Protein AF-A0A5K1HRH6-F1 (afdb_monomer_lite)

Organism: NCBI:txid210225

Foldseek 3Di:
DVLQAAPPPRHGQDDPVVVVVLVVVCVVCVVPPVSNVVSVVVSSVVSNVDQQRPPPRDGHFRFDDDDDDPPDGDTDDDD

Secondary structure (DSSP, 8-state):
-GGGB-TTT--BSS-HHHHHHHHHHHHHTTT-HHHHHHHHHHHHHHHHH--B-TTT-PBPPP--PPTTSTT---PPP--

Structure (mmCIF, N/CA/C/O backbone):
data_AF-A0A5K1HRH6-F1
#
_entry.id   AF-A0A5K1HRH6-F1
#
loop_
_atom_site.group_PDB
_atom_site.id
_atom_site.type_symbol
_atom_site.label_atom_id
_atom_site.label_alt_id
_atom_site.label_comp_id
_atom_site.label_asym_id
_atom_site.label_entity_id
_atom_site.label_seq_id
_atom_site.pdbx_PDB_ins_code
_atom_site.Cartn_x
_atom_site.Cartn_y
_atom_site.Cartn_z
_atom_site.occupancy
_atom_site.B_iso_or_equiv
_atom_site.auth_seq_id
_atom_site.auth_comp_id
_atom_site.auth_asym_id
_atom_site.auth_atom_id
_atom_site.pdbx_PDB_model_num
ATOM 1 N N . ILE A 1 1 ? 5.100 9.015 -0.199 1.00 86.81 1 ILE A N 1
ATOM 2 C CA . ILE A 1 1 ? 4.084 8.965 -1.279 1.00 86.81 1 ILE A CA 1
ATOM 3 C C . ILE A 1 1 ? 4.573 8.219 -2.524 1.00 86.81 1 ILE A C 1
ATOM 5 O O . ILE A 1 1 ? 3.910 7.268 -2.900 1.00 86.81 1 ILE A O 1
ATOM 9 N N . LEU A 1 2 ? 5.738 8.535 -3.121 1.00 89.06 2 LEU A N 1
ATOM 10 C CA . LEU A 1 2 ? 6.215 7.8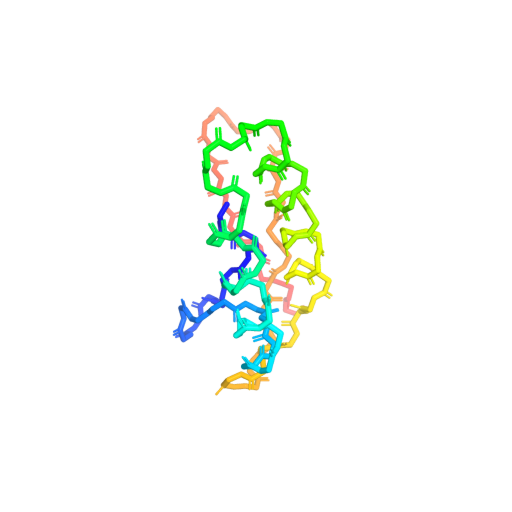63 -4.354 1.00 89.06 2 LEU A CA 1
ATOM 11 C C . LEU A 1 2 ? 6.238 6.323 -4.297 1.00 89.06 2 LEU A C 1
ATOM 13 O O . LEU A 1 2 ? 5.974 5.683 -5.304 1.00 89.06 2 LEU A O 1
ATOM 17 N N . LYS A 1 3 ? 6.502 5.718 -3.137 1.00 91.25 3 LYS A N 1
ATOM 18 C CA . LYS A 1 3 ? 6.481 4.255 -2.944 1.00 91.25 3 LYS A CA 1
ATOM 19 C C . LYS A 1 3 ? 5.090 3.610 -3.034 1.00 91.25 3 LYS A C 1
ATOM 21 O O . LYS A 1 3 ? 4.996 2.399 -3.120 1.00 91.25 3 LYS A O 1
ATOM 26 N N . MET A 1 4 ? 4.024 4.403 -2.968 1.00 94.56 4 MET A N 1
ATOM 27 C CA . MET A 1 4 ? 2.646 3.919 -2.818 1.00 94.56 4 MET A CA 1
ATOM 28 C C . MET A 1 4 ? 1.833 4.011 -4.111 1.00 94.56 4 MET A C 1
ATOM 30 O O . MET A 1 4 ? 0.700 3.547 -4.142 1.00 94.56 4 MET A O 1
ATOM 34 N N . VAL A 1 5 ? 2.375 4.641 -5.155 1.00 95.19 5 VAL A N 1
ATOM 35 C CA . VAL A 1 5 ? 1.669 4.913 -6.414 1.00 95.19 5 VAL A CA 1
ATOM 36 C C . VAL A 1 5 ? 2.384 4.259 -7.585 1.00 95.19 5 VAL A C 1
ATOM 38 O O . VAL A 1 5 ? 3.619 4.206 -7.623 1.00 95.19 5 VAL A O 1
ATOM 41 N N . CYS A 1 6 ? 1.618 3.800 -8.566 1.00 95.12 6 CYS A N 1
ATOM 42 C CA . CYS A 1 6 ? 2.158 3.240 -9.788 1.00 95.12 6 CYS A CA 1
ATOM 43 C C . CYS A 1 6 ? 2.899 4.312 -10.598 1.00 95.12 6 CYS A C 1
ATOM 45 O O . CYS A 1 6 ? 2.446 5.449 -10.704 1.00 95.12 6 CYS A O 1
ATOM 47 N N . LYS A 1 7 ? 4.044 3.954 -11.183 1.00 93.62 7 LYS A N 1
ATOM 48 C CA . LYS A 1 7 ? 4.863 4.857 -12.010 1.00 93.62 7 LYS A CA 1
ATOM 49 C C . LYS A 1 7 ? 4.343 5.036 -13.439 1.00 93.62 7 LYS A C 1
ATOM 51 O O . LYS A 1 7 ? 4.879 5.863 -14.161 1.00 93.62 7 LYS A O 1
ATOM 56 N N . TYR A 1 8 ? 3.303 4.292 -13.817 1.00 94.69 8 TYR A N 1
ATOM 57 C CA . TYR A 1 8 ? 2.766 4.281 -15.179 1.00 94.69 8 TYR A CA 1
ATOM 58 C C . TYR A 1 8 ? 1.315 4.761 -15.269 1.00 94.69 8 TYR A C 1
ATOM 60 O O . TYR A 1 8 ? 0.981 5.491 -16.191 1.00 94.69 8 TYR A O 1
ATOM 68 N N . CYS A 1 9 ? 0.442 4.348 -14.339 1.00 95.38 9 CYS A N 1
ATOM 69 C CA . CYS A 1 9 ? -0.964 4.782 -14.313 1.00 95.38 9 CYS A CA 1
ATOM 70 C C . CYS A 1 9 ? -1.303 5.718 -13.146 1.00 95.38 9 CYS A C 1
ATOM 72 O O . CYS A 1 9 ? -2.454 6.119 -13.007 1.00 95.38 9 CYS A O 1
ATOM 74 N N . TYR A 1 10 ? -0.328 6.030 -12.282 1.00 94.50 10 TYR A N 1
ATOM 75 C CA . TYR A 1 10 ? -0.455 6.964 -11.153 1.00 94.50 10 TYR A CA 1
ATOM 76 C C . TYR A 1 10 ? -1.509 6.601 -10.091 1.00 94.50 10 TYR A C 1
ATOM 78 O O . TYR A 1 10 ? -1.695 7.341 -9.129 1.00 94.50 10 TYR A O 1
ATOM 86 N N . GLN A 1 11 ? -2.142 5.431 -10.207 1.00 95.25 11 GLN A N 1
ATOM 87 C CA . GLN A 1 11 ? -3.049 4.881 -9.202 1.00 95.25 11 GLN A CA 1
ATOM 88 C C . GLN A 1 11 ? -2.283 4.337 -7.991 1.00 95.25 1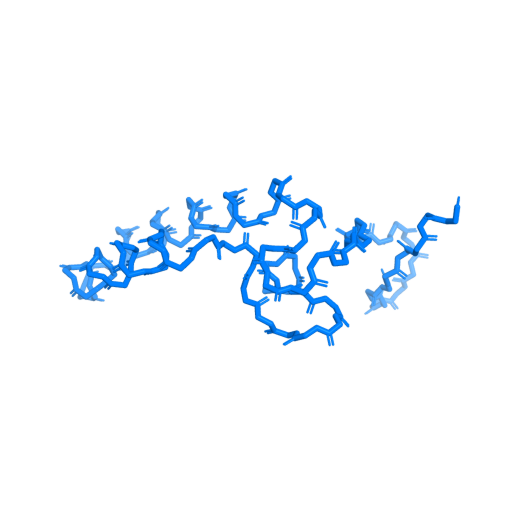1 GLN A C 1
ATOM 90 O O . GLN A 1 11 ? -1.120 3.936 -8.098 1.00 95.25 11 GLN A O 1
ATOM 95 N N . VAL A 1 12 ? -2.940 4.296 -6.833 1.00 95.31 12 VAL A N 1
ATOM 96 C CA . VAL A 1 12 ? -2.381 3.703 -5.609 1.00 95.31 12 VAL A CA 1
ATOM 97 C C . VAL A 1 12 ? -2.171 2.198 -5.814 1.00 95.31 12 VAL A C 1
ATOM 99 O O . VAL A 1 12 ? -2.976 1.531 -6.451 1.00 95.31 12 VAL A O 1
ATOM 102 N N . LEU A 1 13 ? -1.084 1.642 -5.278 1.00 95.81 13 LEU A N 1
ATOM 103 C CA . LEU A 1 13 ? -0.736 0.216 -5.378 1.00 95.81 13 LEU A CA 1
ATOM 104 C C . LEU A 1 13 ? -1.530 -0.657 -4.389 1.00 95.81 13 LEU A C 1
ATOM 106 O O . LEU A 1 13 ? -0.976 -1.507 -3.691 1.00 95.81 13 LEU A O 1
ATOM 110 N N . LEU A 1 14 ? -2.840 -0.428 -4.326 1.00 95.69 14 LEU A N 1
ATOM 111 C CA . LEU A 1 14 ? -3.790 -1.175 -3.510 1.00 95.69 14 LEU A CA 1
ATOM 112 C C . LEU A 1 14 ? -4.984 -1.607 -4.370 1.00 95.69 14 LEU A C 1
ATOM 114 O O . LEU A 1 14 ? -5.420 -0.838 -5.224 1.00 95.69 14 LEU A O 1
ATOM 118 N N . PRO A 1 15 ? -5.542 -2.806 -4.149 1.00 94.50 15 PRO A N 1
ATOM 119 C CA . PRO A 1 15 ? -6.809 -3.203 -4.751 1.00 94.50 15 PRO A CA 1
ATOM 120 C C . PRO A 1 15 ? -7.939 -2.228 -4.399 1.00 94.50 15 PRO A C 1
ATOM 122 O O . PRO A 1 15 ? -7.968 -1.644 -3.316 1.00 94.50 15 PRO A O 1
ATOM 125 N N . ARG A 1 16 ? -8.924 -2.092 -5.292 1.00 92.75 16 ARG A N 1
ATOM 126 C CA . ARG A 1 16 ? -10.044 -1.153 -5.112 1.00 92.75 16 ARG A CA 1
ATOM 127 C C . ARG A 1 16 ? -10.855 -1.415 -3.835 1.00 92.75 16 ARG A C 1
ATOM 129 O O . ARG A 1 16 ? -11.201 -0.469 -3.136 1.00 92.75 16 ARG A O 1
ATOM 136 N N . GLN A 1 17 ? -11.064 -2.685 -3.496 1.00 94.19 17 GLN A N 1
ATOM 137 C CA . GLN A 1 17 ? -11.752 -3.106 -2.269 1.00 94.19 17 GLN A CA 1
ATOM 138 C C . GLN A 1 17 ? -11.028 -2.607 -1.006 1.00 94.19 17 GLN A C 1
ATOM 140 O O . GLN A 1 17 ? -11.650 -2.073 -0.088 1.00 94.19 17 GLN A O 1
ATOM 145 N N . ASP A 1 18 ? -9.695 -2.701 -0.986 1.00 95.56 18 ASP A N 1
ATOM 146 C CA . ASP A 1 18 ? -8.884 -2.220 0.134 1.00 95.56 18 ASP A CA 1
ATOM 147 C C . ASP A 1 18 ? -8.915 -0.695 0.238 1.00 95.56 18 ASP A C 1
ATOM 149 O O . ASP A 1 18 ? -8.982 -0.156 1.344 1.00 95.56 18 ASP A O 1
ATOM 153 N N . ILE A 1 19 ? -8.891 0.010 -0.898 1.00 95.50 19 ILE A N 1
ATOM 154 C CA . ILE A 1 19 ? -8.990 1.476 -0.932 1.00 95.50 19 ILE A CA 1
ATOM 155 C C . ILE A 1 19 ? -10.287 1.927 -0.254 1.00 95.50 19 ILE A C 1
ATOM 157 O O . ILE A 1 19 ? -10.243 2.777 0.636 1.00 95.50 19 ILE A O 1
ATOM 161 N N . GLU A 1 20 ? -11.423 1.333 -0.614 1.00 96.19 20 GLU A N 1
ATOM 162 C CA . GLU A 1 20 ? -12.726 1.660 -0.025 1.00 96.19 20 GLU A CA 1
ATOM 163 C C . GLU A 1 20 ? -12.756 1.373 1.485 1.00 96.19 20 GLU A C 1
ATOM 165 O O . GLU A 1 20 ? -13.153 2.235 2.279 1.00 96.19 20 GLU A O 1
ATOM 170 N N . ALA A 1 21 ? -12.239 0.216 1.910 1.00 97.25 21 ALA A N 1
ATOM 171 C CA . ALA A 1 21 ? -12.149 -0.143 3.324 1.00 97.25 21 ALA A CA 1
ATOM 172 C C . ALA A 1 21 ? -11.244 0.816 4.124 1.00 97.25 21 ALA A C 1
ATOM 174 O O . ALA A 1 21 ? -11.562 1.188 5.261 1.00 97.25 21 ALA A O 1
ATOM 175 N N . TYR A 1 22 ? -10.111 1.236 3.556 1.00 97.00 22 TYR A N 1
ATOM 176 C CA . TYR A 1 22 ? -9.212 2.197 4.193 1.00 97.00 22 TYR A CA 1
ATOM 177 C C . TYR A 1 22 ? -9.793 3.609 4.226 1.00 97.00 22 TYR A C 1
ATOM 179 O O . TYR A 1 22 ? -9.637 4.283 5.244 1.00 97.00 22 TYR A O 1
ATOM 187 N N . LEU A 1 23 ? -10.509 4.044 3.186 1.00 96.50 23 LEU A N 1
ATOM 188 C CA . LEU A 1 23 ? -11.202 5.335 3.171 1.00 96.50 23 LEU A CA 1
ATOM 189 C C . LEU A 1 23 ? -12.239 5.426 4.293 1.00 96.50 23 LEU A C 1
ATOM 191 O O . LEU A 1 23 ? -12.260 6.415 5.027 1.00 96.50 23 LEU A O 1
ATOM 195 N N . GLN A 1 24 ? -13.046 4.380 4.489 1.00 97.12 24 GLN A N 1
ATOM 196 C CA . GLN A 1 24 ? -14.004 4.333 5.598 1.00 97.12 24 GLN A CA 1
ATOM 197 C C . GLN A 1 24 ? -13.307 4.419 6.962 1.00 97.12 24 GLN A C 1
ATOM 199 O O . GLN A 1 24 ? -13.748 5.158 7.842 1.00 97.12 24 GLN A O 1
ATOM 204 N N . LYS A 1 25 ? -12.193 3.697 7.145 1.00 97.25 25 LYS A N 1
ATOM 205 C CA . LYS A 1 25 ? -11.405 3.751 8.388 1.00 97.25 25 LYS A CA 1
ATOM 206 C C . LYS A 1 25 ? -10.786 5.130 8.615 1.00 97.25 25 LYS A C 1
ATOM 208 O O . LYS A 1 25 ? -10.812 5.606 9.743 1.00 97.25 25 LYS A O 1
ATOM 213 N N . MET A 1 26 ? -10.274 5.775 7.566 1.00 96.50 26 MET A N 1
ATOM 214 C CA . MET A 1 26 ? -9.677 7.113 7.637 1.00 96.50 26 MET A CA 1
ATOM 215 C C . MET A 1 26 ? -10.695 8.167 8.076 1.00 96.50 26 MET A C 1
ATOM 217 O O . MET A 1 26 ? -10.379 8.950 8.965 1.00 96.50 26 MET A O 1
ATOM 221 N N . ARG A 1 27 ? -11.923 8.131 7.534 1.00 96.81 27 ARG A N 1
ATOM 222 C CA . ARG A 1 27 ? -13.020 9.022 7.963 1.00 96.81 27 ARG A CA 1
ATOM 223 C C . ARG A 1 27 ? -13.336 8.866 9.454 1.00 96.81 27 ARG A C 1
ATOM 225 O O . ARG A 1 27 ? -13.501 9.849 10.159 1.00 96.81 27 ARG A O 1
ATOM 232 N N . LYS A 1 28 ? -13.343 7.631 9.972 1.00 96.50 28 LYS A N 1
ATOM 233 C CA . LYS A 1 28 ? -13.599 7.367 11.402 1.00 96.50 28 LYS A CA 1
ATOM 234 C C . LYS A 1 28 ? -12.519 7.924 12.335 1.00 96.50 28 LYS A C 1
ATOM 236 O O . LYS A 1 28 ? -12.817 8.235 13.482 1.00 96.50 28 LYS A O 1
ATOM 241 N N . VAL A 1 29 ? -11.269 8.014 11.878 1.00 96.75 29 VAL A N 1
ATOM 242 C CA . VAL A 1 29 ? -10.129 8.468 12.700 1.00 96.75 29 VAL A CA 1
ATOM 243 C C . VAL A 1 29 ? -9.659 9.881 12.350 1.00 96.75 29 VAL A C 1
ATOM 245 O O . VAL A 1 29 ? -8.587 10.287 12.793 1.00 96.75 29 VAL A O 1
ATOM 248 N N . GLU A 1 30 ? -10.436 10.635 11.569 1.00 93.94 30 GLU A N 1
ATOM 249 C CA . GLU A 1 30 ? -10.046 11.931 10.999 1.00 93.94 30 GLU A CA 1
ATOM 250 C C . GLU A 1 30 ? -9.576 12.938 12.064 1.00 93.94 30 GLU A C 1
ATOM 252 O O . GLU A 1 30 ? -8.500 13.532 11.930 1.00 93.94 30 GLU A O 1
ATOM 257 N N . HIS A 1 31 ? -10.312 13.031 13.176 1.00 95.75 31 HIS A N 1
ATOM 258 C CA . HIS A 1 31 ? -10.015 13.931 14.295 1.00 95.75 31 HIS A CA 1
ATOM 259 C C . HIS A 1 31 ? -8.952 13.402 15.276 1.00 95.75 31 HIS A C 1
ATOM 261 O O . HIS A 1 31 ? -8.517 14.137 16.159 1.00 95.75 31 HIS A O 1
ATOM 267 N N . ASN A 1 32 ? -8.494 12.151 15.136 1.00 97.19 32 ASN A N 1
ATOM 268 C CA . ASN A 1 32 ? -7.472 11.570 16.009 1.00 97.19 32 ASN A CA 1
ATOM 269 C C . ASN A 1 32 ? -6.131 11.456 15.273 1.00 97.19 32 ASN A C 1
ATOM 271 O O . ASN A 1 32 ? -5.897 10.535 14.489 1.00 97.19 32 ASN A O 1
ATOM 275 N N . TYR A 1 33 ? -5.218 12.384 15.567 1.00 96.25 33 TYR A N 1
ATOM 276 C CA . TYR A 1 33 ? -3.906 12.460 14.921 1.00 96.25 33 TYR A CA 1
ATOM 277 C C . TYR A 1 33 ? -3.090 11.164 15.034 1.00 96.25 33 TYR A C 1
ATOM 279 O O . TYR A 1 33 ? -2.538 10.690 14.036 1.00 96.25 33 TYR A O 1
ATOM 287 N N . ILE A 1 34 ? -3.023 10.577 16.233 1.00 97.44 34 ILE A N 1
ATOM 288 C CA . ILE A 1 34 ? -2.211 9.384 16.504 1.00 97.44 34 ILE A CA 1
ATOM 289 C C . ILE A 1 34 ? -2.744 8.200 15.693 1.00 97.44 34 ILE A C 1
ATOM 291 O O . ILE A 1 34 ? -1.982 7.526 14.994 1.00 97.44 34 ILE A O 1
ATOM 295 N N . HIS A 1 35 ? -4.061 7.984 15.717 1.00 97.31 35 HIS A N 1
ATOM 296 C CA . HIS A 1 35 ? -4.697 6.912 14.956 1.00 97.31 35 HIS A CA 1
ATOM 297 C C . HIS A 1 35 ? -4.583 7.130 13.446 1.00 97.31 35 HIS A C 1
ATOM 299 O O . HIS A 1 35 ? -4.292 6.179 12.717 1.00 97.31 35 HIS A O 1
ATOM 305 N N . ARG A 1 36 ? -4.718 8.373 12.967 1.00 97.50 36 ARG A N 1
ATOM 306 C CA . ARG A 1 36 ? -4.516 8.712 11.552 1.00 97.50 36 ARG A CA 1
ATOM 307 C C . ARG A 1 36 ? -3.100 8.371 11.091 1.00 97.50 36 ARG A C 1
ATOM 309 O O . ARG A 1 36 ? -2.928 7.757 10.039 1.00 97.50 36 ARG A O 1
ATOM 316 N N . GLN A 1 37 ? -2.087 8.714 11.886 1.00 97.50 37 GLN A N 1
ATOM 317 C CA . GLN A 1 37 ? -0.691 8.397 11.575 1.00 97.50 37 GLN A CA 1
ATOM 318 C C . GLN A 1 37 ? -0.424 6.888 11.573 1.00 97.50 37 GLN A C 1
ATOM 320 O O . GLN A 1 37 ? 0.242 6.375 10.670 1.00 97.50 37 GLN A O 1
ATOM 325 N N . ALA A 1 38 ? -0.958 6.157 12.555 1.00 97.25 38 ALA A N 1
ATOM 326 C CA . ALA A 1 38 ? -0.831 4.703 12.615 1.00 97.25 38 ALA A CA 1
ATOM 327 C C . ALA A 1 38 ? -1.485 4.027 11.397 1.00 97.25 38 ALA A C 1
ATOM 329 O O . ALA A 1 38 ? -0.875 3.167 10.753 1.00 97.25 38 ALA A O 1
ATOM 330 N N . LEU A 1 39 ? -2.692 4.466 11.030 1.00 97.44 39 LEU A N 1
ATOM 331 C CA . LEU A 1 39 ? -3.418 3.952 9.874 1.00 97.44 39 LEU A CA 1
ATOM 332 C C . LEU A 1 39 ? -2.691 4.270 8.562 1.00 97.44 39 LEU A C 1
ATOM 334 O O . LEU A 1 39 ? -2.510 3.381 7.732 1.00 97.44 39 LEU A O 1
ATOM 338 N N . PHE A 1 40 ? -2.184 5.493 8.403 1.00 96.31 40 PHE A N 1
ATOM 339 C CA . PHE A 1 40 ? -1.398 5.876 7.232 1.00 96.31 40 PHE A CA 1
ATOM 340 C C . PHE A 1 40 ? -0.123 5.033 7.079 1.00 96.31 40 PHE A C 1
ATOM 342 O O . PHE A 1 40 ? 0.181 4.562 5.980 1.00 96.31 40 PHE A O 1
ATOM 349 N N . LYS A 1 41 ? 0.606 4.769 8.174 1.00 96.06 41 LYS A N 1
ATOM 350 C CA . LYS A 1 41 ? 1.780 3.876 8.156 1.00 96.06 41 LYS A CA 1
ATOM 351 C C . LYS A 1 41 ? 1.411 2.462 7.704 1.00 96.06 41 LYS A C 1
ATOM 353 O O . LYS A 1 41 ? 2.146 1.873 6.910 1.00 96.06 41 LYS A O 1
ATOM 358 N N . LYS A 1 42 ? 0.268 1.938 8.161 1.00 96.19 42 LYS A N 1
ATOM 359 C CA . LYS A 1 42 ? -0.250 0.629 7.734 1.00 96.19 42 LYS A CA 1
ATOM 360 C C . LYS A 1 42 ? -0.549 0.605 6.231 1.00 96.19 42 LYS A C 1
ATOM 362 O O . LYS A 1 42 ? -0.046 -0.274 5.539 1.00 96.19 42 LYS A O 1
ATOM 367 N N . ILE A 1 43 ? -1.277 1.602 5.723 1.00 96.25 43 ILE A N 1
ATOM 368 C CA . ILE A 1 43 ? -1.600 1.747 4.290 1.00 96.25 43 ILE A CA 1
ATOM 369 C C . ILE A 1 43 ? -0.321 1.826 3.447 1.00 96.25 43 ILE A C 1
ATOM 371 O O . ILE A 1 43 ? -0.185 1.123 2.450 1.00 96.25 43 ILE A O 1
ATOM 375 N N . SER A 1 44 ? 0.645 2.646 3.871 1.00 94.81 44 SER A N 1
ATOM 376 C CA . SER A 1 44 ? 1.940 2.800 3.197 1.00 94.81 44 SER A CA 1
ATOM 377 C C . SER A 1 44 ? 2.717 1.484 3.117 1.00 94.81 44 SER A C 1
ATOM 379 O O . SER A 1 44 ? 3.292 1.167 2.074 1.00 94.81 44 SER A O 1
ATOM 381 N N . LYS A 1 45 ? 2.698 0.686 4.194 1.00 94.56 45 LYS A N 1
ATOM 382 C CA . LYS A 1 45 ? 3.341 -0.630 4.225 1.00 94.56 45 LYS A CA 1
ATOM 383 C C . LYS A 1 45 ? 2.680 -1.604 3.252 1.00 94.56 45 LYS A C 1
ATOM 385 O O . LYS A 1 45 ? 3.406 -2.264 2.521 1.00 94.56 45 LYS A O 1
ATOM 390 N N . GLU A 1 46 ? 1.350 -1.682 3.225 1.00 94.94 46 GLU A N 1
ATOM 391 C CA . GLU A 1 46 ? 0.630 -2.574 2.302 1.00 94.94 46 GLU A CA 1
ATOM 392 C C . GLU A 1 46 ? 0.837 -2.170 0.838 1.00 94.94 46 GLU A C 1
ATOM 394 O O . GLU A 1 46 ? 1.217 -3.006 0.022 1.00 94.94 46 GLU A O 1
ATOM 399 N N . ALA A 1 47 ? 0.705 -0.880 0.516 1.00 93.38 47 ALA A N 1
ATOM 400 C CA . ALA A 1 47 ? 0.891 -0.393 -0.850 1.00 93.38 47 ALA A CA 1
ATOM 401 C C . ALA A 1 47 ? 2.310 -0.664 -1.387 1.00 93.38 47 ALA A C 1
ATOM 403 O O . ALA A 1 47 ? 2.486 -0.969 -2.562 1.00 93.38 47 ALA A O 1
ATOM 404 N N . ASN A 1 48 ? 3.332 -0.582 -0.530 1.00 90.38 48 ASN A N 1
ATOM 405 C CA . ASN A 1 48 ? 4.728 -0.789 -0.925 1.00 90.38 48 ASN A CA 1
ATOM 406 C C . ASN A 1 48 ? 5.132 -2.275 -1.053 1.00 90.38 48 ASN A C 1
ATOM 408 O O . ASN A 1 48 ? 6.222 -2.560 -1.542 1.00 90.38 48 ASN A O 1
ATOM 412 N N . LYS A 1 49 ? 4.299 -3.235 -0.619 1.00 88.81 49 LYS A N 1
ATOM 413 C CA . LYS A 1 49 ? 4.569 -4.669 -0.852 1.00 88.81 49 LYS A CA 1
ATOM 414 C C . LYS A 1 49 ? 4.345 -5.063 -2.313 1.00 88.81 49 LYS A C 1
ATOM 416 O O . LYS A 1 49 ? 5.014 -5.960 -2.821 1.00 88.81 49 LYS A O 1
ATOM 421 N N . ASN A 1 50 ? 3.411 -4.396 -2.986 1.00 84.19 50 ASN A N 1
ATOM 422 C CA . ASN A 1 50 ? 2.959 -4.774 -4.317 1.00 84.19 50 ASN A CA 1
ATOM 423 C C . ASN A 1 50 ? 3.812 -4.101 -5.394 1.00 84.19 50 ASN A C 1
ATOM 425 O O . ASN A 1 50 ? 3.630 -2.927 -5.705 1.00 84.19 50 ASN A O 1
ATOM 429 N N . LEU A 1 51 ? 4.721 -4.855 -6.017 1.00 88.50 51 LEU A N 1
ATOM 430 C CA . LEU A 1 51 ? 5.437 -4.356 -7.195 1.00 88.50 51 LEU A CA 1
ATOM 431 C C . LEU A 1 51 ? 4.554 -4.407 -8.447 1.00 88.50 51 LEU A C 1
ATOM 433 O O . LEU A 1 51 ? 4.642 -3.518 -9.286 1.00 88.50 51 LEU A O 1
ATOM 437 N N . LYS A 1 52 ? 3.666 -5.393 -8.594 1.00 94.75 52 LYS A N 1
ATOM 438 C CA . LYS A 1 52 ? 2.730 -5.437 -9.727 1.00 94.75 52 LYS A CA 1
ATOM 439 C C . LYS A 1 52 ? 1.519 -4.540 -9.451 1.00 94.75 52 LYS A C 1
ATOM 441 O O . LYS A 1 52 ? 0.885 -4.661 -8.408 1.00 94.75 52 LYS A O 1
ATOM 446 N N . CYS A 1 53 ? 1.210 -3.627 -10.372 1.00 95.25 53 CYS A N 1
ATOM 447 C CA . CYS A 1 53 ? 0.063 -2.735 -10.236 1.00 95.25 53 CYS A CA 1
ATOM 448 C C . CYS A 1 53 ? -1.257 -3.497 -10.454 1.00 95.25 53 CYS A C 1
ATOM 450 O O . CYS A 1 53 ? -1.399 -4.117 -11.505 1.00 95.25 53 CYS A O 1
ATOM 452 N N . PRO A 1 54 ? -2.252 -3.381 -9.552 1.00 95.38 54 PRO A N 1
ATOM 453 C CA . PRO A 1 54 ? -3.555 -4.034 -9.715 1.00 95.38 54 PRO A CA 1
ATOM 454 C C . PRO A 1 54 ? -4.474 -3.346 -10.742 1.00 95.38 54 PRO A C 1
ATOM 456 O O . PRO A 1 54 ? -5.579 -3.815 -10.977 1.00 95.38 54 PRO A O 1
ATOM 459 N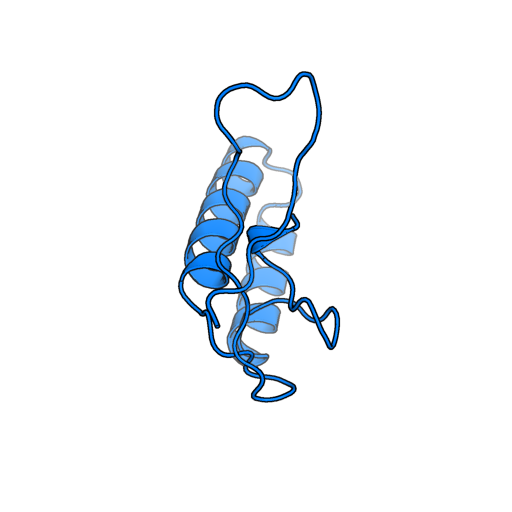 N . HIS A 1 55 ? -4.053 -2.217 -11.325 1.00 95.06 55 HIS A N 1
ATOM 460 C CA . HIS A 1 55 ? -4.881 -1.411 -12.234 1.00 95.06 55 HIS A CA 1
ATOM 461 C C . HIS A 1 55 ? -4.422 -1.437 -13.692 1.00 95.06 55 HIS A C 1
ATOM 463 O O . HIS A 1 55 ? -5.235 -1.249 -14.586 1.00 95.06 55 HIS A O 1
ATOM 469 N N . CYS A 1 56 ? -3.120 -1.586 -13.941 1.00 95.00 56 CYS A N 1
ATOM 470 C CA . CYS A 1 56 ? -2.563 -1.592 -15.299 1.00 95.00 56 CYS A CA 1
ATOM 471 C C . CYS A 1 56 ? -1.600 -2.755 -15.549 1.00 95.00 56 CYS A C 1
ATOM 473 O O . CYS A 1 56 ? -0.865 -2.726 -16.531 1.00 95.00 56 CYS A O 1
ATOM 475 N N . ASP A 1 57 ? -1.523 -3.704 -14.611 1.00 95.06 57 ASP A N 1
ATOM 476 C CA . ASP A 1 57 ? -0.685 -4.909 -14.641 1.00 95.06 57 ASP A CA 1
ATOM 477 C C . ASP A 1 57 ? 0.833 -4.714 -14.777 1.00 95.06 57 ASP A C 1
ATOM 479 O O . ASP A 1 57 ? 1.596 -5.677 -14.667 1.00 95.06 57 ASP A O 1
ATOM 483 N N . ARG A 1 58 ? 1.313 -3.476 -14.925 1.00 95.62 58 ARG A N 1
ATOM 484 C CA . ARG A 1 58 ? 2.744 -3.168 -15.010 1.00 95.62 58 ARG A CA 1
ATOM 485 C C . ARG A 1 58 ? 3.454 -3.376 -13.674 1.00 95.62 58 ARG A C 1
ATOM 487 O O . ARG A 1 58 ? 2.943 -3.029 -12.604 1.00 95.62 58 ARG A O 1
ATOM 494 N N . ARG A 1 59 ? 4.677 -3.907 -13.747 1.00 95.00 59 ARG A N 1
ATOM 495 C CA . ARG A 1 59 ? 5.586 -4.057 -12.606 1.00 95.00 59 ARG A CA 1
ATOM 496 C C . ARG A 1 59 ? 6.267 -2.723 -12.307 1.00 95.00 59 ARG A C 1
ATOM 498 O O . ARG A 1 59 ? 6.791 -2.075 -13.201 1.00 95.00 59 ARG A O 1
ATOM 505 N N . ASN A 1 60 ? 6.252 -2.313 -11.049 1.00 93.19 60 ASN A N 1
ATOM 506 C CA . ASN A 1 60 ? 6.819 -1.067 -10.567 1.00 93.19 60 ASN A CA 1
ATOM 507 C C . ASN A 1 60 ? 8.263 -1.275 -10.104 1.00 93.19 60 ASN A C 1
ATOM 509 O O . ASN A 1 60 ? 8.570 -2.304 -9.495 1.00 93.19 60 ASN A O 1
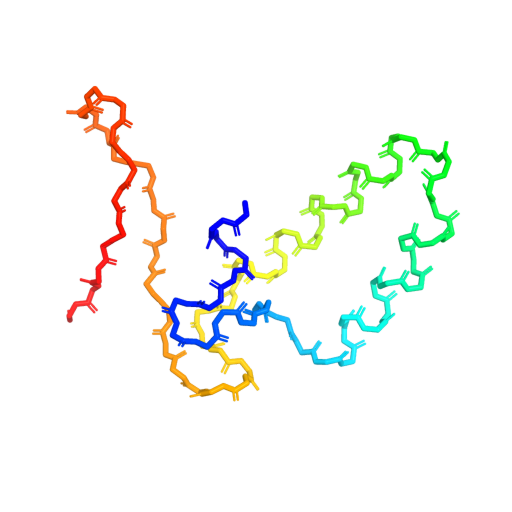ATOM 513 N N . PRO A 1 61 ? 9.131 -0.284 -10.348 1.00 90.12 61 PRO A N 1
ATOM 514 C CA . PRO A 1 61 ? 10.494 -0.285 -9.842 1.00 90.12 61 PRO A CA 1
ATOM 515 C C . PRO A 1 61 ? 10.538 -0.105 -8.322 1.00 90.12 61 PRO A C 1
ATOM 517 O O . PRO A 1 61 ? 9.673 0.542 -7.720 1.00 90.12 61 PRO A O 1
ATOM 520 N N . VAL A 1 62 ? 11.600 -0.618 -7.699 1.00 88.06 62 VAL A N 1
ATOM 521 C CA . VAL A 1 62 ? 11.847 -0.403 -6.271 1.00 88.06 62 VAL A CA 1
ATOM 522 C C . VAL A 1 62 ? 12.376 1.016 -6.068 1.00 88.06 62 VAL A C 1
ATOM 524 O O . VAL A 1 62 ? 13.455 1.375 -6.532 1.00 88.06 62 VAL A O 1
ATOM 527 N N . VAL A 1 63 ? 11.627 1.840 -5.336 1.00 85.88 63 VAL A N 1
ATOM 528 C CA . VAL A 1 63 ? 12.056 3.205 -5.002 1.00 85.88 63 VAL A CA 1
ATOM 529 C C . VAL A 1 63 ? 12.922 3.164 -3.743 1.00 85.88 63 VAL A C 1
ATOM 531 O O . VAL A 1 63 ? 12.439 2.882 -2.638 1.00 85.88 63 VAL A O 1
ATOM 534 N N . GLN A 1 64 ? 14.205 3.478 -3.891 1.00 83.00 64 GLN A N 1
ATOM 535 C CA . GLN A 1 64 ? 15.180 3.503 -2.801 1.00 83.00 64 GLN A CA 1
ATOM 536 C C . GLN A 1 64 ? 15.825 4.884 -2.689 1.00 83.00 64 GLN A C 1
ATOM 538 O O . GLN A 1 64 ? 15.919 5.622 -3.665 1.00 83.00 64 GLN A O 1
ATOM 543 N N . LYS A 1 65 ? 16.252 5.246 -1.477 1.00 78.62 65 LYS A N 1
ATOM 544 C CA . LYS A 1 65 ? 17.080 6.437 -1.280 1.00 78.62 65 LYS A CA 1
ATOM 545 C C . LYS A 1 65 ? 18.496 6.072 -1.713 1.00 78.62 65 LYS A C 1
ATOM 547 O O . LYS A 1 65 ? 19.044 5.102 -1.197 1.00 78.62 65 LYS A O 1
ATOM 552 N N . LEU A 1 66 ? 19.076 6.827 -2.637 1.00 75.94 66 LEU A N 1
ATOM 553 C CA . LEU A 1 66 ? 20.469 6.627 -3.019 1.00 75.94 66 LEU A CA 1
ATOM 554 C C . LEU A 1 66 ? 21.381 7.133 -1.895 1.00 75.94 66 LEU A C 1
ATOM 556 O O . LEU A 1 66 ? 21.185 8.229 -1.363 1.00 75.94 66 LEU A O 1
ATOM 560 N N . ALA A 1 67 ? 22.363 6.323 -1.506 1.00 67.75 67 ALA A N 1
ATOM 561 C CA . ALA A 1 67 ? 23.407 6.758 -0.592 1.00 67.75 67 ALA A CA 1
ATOM 562 C C . ALA A 1 67 ? 24.397 7.639 -1.372 1.00 67.75 67 ALA A C 1
ATOM 564 O O . ALA A 1 67 ? 24.976 7.184 -2.352 1.00 67.75 67 ALA A O 1
ATOM 565 N N . LYS A 1 68 ? 24.589 8.884 -0.915 1.00 59.81 68 LYS A N 1
ATOM 566 C CA . LYS A 1 68 ? 25.591 9.853 -1.407 1.00 59.81 68 LYS A CA 1
ATOM 567 C C . LYS A 1 68 ? 25.360 10.465 -2.800 1.00 59.81 68 LYS A C 1
ATOM 569 O O . LYS A 1 68 ? 26.286 10.573 -3.592 1.00 59.81 68 LYS A O 1
ATOM 574 N N . ILE A 1 69 ? 24.170 11.007 -3.045 1.00 55.56 69 ILE A N 1
ATOM 575 C CA . ILE A 1 69 ? 24.042 12.172 -3.933 1.00 55.56 69 ILE A CA 1
ATOM 576 C C . ILE A 1 69 ? 23.308 13.237 -3.132 1.00 55.56 69 ILE A C 1
ATOM 578 O O . ILE A 1 69 ? 22.231 12.980 -2.595 1.00 55.56 69 ILE A O 1
ATOM 582 N N . CYS A 1 70 ? 23.924 14.407 -2.989 1.00 49.72 70 CYS A N 1
ATOM 583 C CA . CYS A 1 70 ? 23.306 15.578 -2.383 1.00 49.72 70 CYS A CA 1
ATOM 584 C C . CYS A 1 70 ? 21.897 15.781 -2.985 1.00 49.72 70 CYS A C 1
ATOM 586 O O . CYS A 1 70 ? 21.755 16.034 -4.178 1.00 49.72 70 CYS A O 1
ATOM 588 N N . GLY A 1 71 ? 20.851 15.558 -2.183 1.00 51.44 71 GLY A N 1
ATOM 589 C CA . GLY A 1 71 ? 19.463 15.935 -2.479 1.00 51.44 71 GLY A CA 1
ATOM 590 C C . GLY A 1 71 ? 18.673 15.177 -3.563 1.00 51.44 71 GLY A C 1
ATOM 591 O O . GLY A 1 71 ? 17.478 15.442 -3.675 1.00 51.44 71 GLY A O 1
ATOM 592 N N . LYS A 1 72 ? 19.240 14.243 -4.343 1.00 50.25 72 LYS A N 1
ATOM 593 C CA . LYS A 1 72 ? 18.506 13.605 -5.464 1.00 50.25 72 LYS A CA 1
ATOM 594 C C . LYS A 1 72 ? 17.884 12.247 -5.096 1.00 50.25 72 LYS A C 1
ATOM 596 O O . LYS A 1 72 ? 18.574 11.323 -4.669 1.00 50.25 72 LYS A O 1
ATOM 601 N N . ILE A 1 73 ? 16.562 12.125 -5.268 1.00 58.84 73 ILE A N 1
ATOM 602 C CA . ILE A 1 73 ? 15.806 10.859 -5.199 1.00 58.84 73 ILE A CA 1
ATOM 603 C C . ILE A 1 73 ? 15.544 10.403 -6.637 1.00 58.84 73 ILE A C 1
ATOM 605 O O . ILE A 1 73 ? 14.801 11.064 -7.355 1.00 58.84 73 ILE A O 1
ATOM 609 N N . GLU A 1 74 ? 16.113 9.268 -7.043 1.00 63.56 74 GLU A N 1
ATOM 610 C CA . GLU A 1 74 ? 15.942 8.701 -8.387 1.00 63.56 74 GLU A CA 1
ATOM 611 C C . GLU A 1 74 ? 15.302 7.305 -8.319 1.00 63.56 74 GLU A C 1
ATOM 613 O O . GLU A 1 74 ? 15.438 6.576 -7.333 1.00 63.56 74 GLU A O 1
ATOM 618 N N . VAL A 1 75 ? 14.567 6.933 -9.367 1.00 59.09 75 VAL A N 1
ATOM 619 C CA . VAL A 1 75 ? 13.873 5.643 -9.480 1.00 59.09 75 VAL A CA 1
ATOM 620 C C . VAL A 1 75 ? 14.738 4.688 -10.304 1.00 59.09 75 VAL A C 1
ATOM 622 O O . VAL A 1 75 ? 14.977 4.944 -11.481 1.00 59.09 75 VAL A O 1
ATOM 625 N N . ARG A 1 76 ? 15.196 3.578 -9.708 1.00 61.31 76 ARG A N 1
ATOM 626 C CA . ARG A 1 76 ? 15.955 2.542 -10.427 1.00 61.31 76 ARG A CA 1
ATOM 627 C C . ARG A 1 76 ? 15.007 1.517 -11.042 1.00 61.31 76 ARG A C 1
ATOM 629 O O . ARG A 1 76 ? 14.318 0.802 -10.318 1.00 61.31 76 ARG A O 1
ATOM 636 N N . HIS A 1 77 ? 15.000 1.428 -12.366 1.00 53.28 77 HIS A N 1
ATOM 637 C CA . HIS A 1 77 ? 14.379 0.318 -13.079 1.00 53.28 77 HIS A CA 1
ATOM 638 C C . HIS A 1 77 ? 15.370 -0.848 -13.082 1.00 53.28 77 HIS A C 1
ATOM 640 O O . HIS A 1 77 ? 16.473 -0.713 -13.604 1.00 53.28 77 HIS A O 1
ATOM 646 N N . SER A 1 78 ? 15.011 -1.962 -12.446 1.00 48.84 78 SER A N 1
ATOM 647 C CA . SER A 1 78 ? 15.717 -3.226 -12.660 1.00 48.84 78 SER A CA 1
ATOM 648 C C . SER A 1 78 ? 15.264 -3.753 -14.015 1.00 48.84 78 SER A C 1
ATOM 650 O O . SER A 1 78 ? 14.104 -4.150 -14.141 1.00 48.84 78 SER A O 1
ATOM 652 N N . VAL A 1 79 ? 16.142 -3.635 -15.013 1.00 43.41 79 VAL A N 1
ATOM 653 C CA . VAL A 1 79 ? 16.030 -4.362 -16.284 1.00 43.41 79 VAL A CA 1
ATOM 654 C C . VAL A 1 79 ? 16.258 -5.840 -16.003 1.00 43.41 79 VAL A C 1
ATOM 656 O O . VAL A 1 79 ? 17.173 -6.125 -15.195 1.00 43.41 79 VAL A O 1
#

Radius of gyration: 14.52 Å; chains: 1; bounding box: 40×21×33 Å

Sequence (79 aa):
ILKMVCKYCYQVLLPRQDIEAYLQKMRKVEHNYIHRQALFKKISKEANKNLKCPHCDRRNPVVQKLAKICGKIEVRHSV

pLDDT: mean 87.51, std 14.96, range [43.41, 97.5]

=== Feature glossary ===
Each block in this record encodes a different view of the same protein. In brief:

Predicted aligned error. PAE(i, j) answers: if I align the predicted and true structures on residue i, how far off (in Å) do I expect residue j to be? A block-diagonal PAE matrix with low values on the blocks and high values off-diagonal is the signature of a multi-domain protein with confidently predicted domains but uncertain inter-domain orientation.

Contact-map, Ramachandran, and PAE plots. Plot images: a contact map (which residues are close in 3D, as an N×N binary image), a Ramachandran scatter (backbone torsion angles, revealing secondary-structure composition at a glance), and — for AlphaFold structures — a PAE heatmap (pairwise prediction confidence).

Backbone torsions (φ/ψ). φ (phi) and ψ (psi) are the two rotatable backbone dihedrals per residue: φ is the C(i-1)–N–Cα–C torsion, ψ is the N–Cα–C–N(i+1) torsion, both in degrees on (−180°, 180°]. α-helical residues cluster near (−60°, −45°); β-strand residues near (−120°, +130°). A Ramachandran plot is simply a scatter of (φ, ψ) for every residue.

Foldseek 3Di. A 3Di character summarizes, for each residue, the relative orientation of the Cα frame of its nearest spatial neighbor. Because it encodes fold topology rather than chemistry, 3Di alignments detect remote structural similarity that sequence alignment misses.

Radius of gyration, Cα contacts, bounding box. Three whole-structure scalars: the radius of gyration (RMS distance of Cα from centroid, in Å), the count of Cα–Cα contacts (pairs closer than 8 Å and separated by more than four residues in sequence — i.e. tertiary, not local, contacts), and the bounding-box dimensions. Together they distinguish compact globular folds from extended fibres or disordered chains.

Sequence. Sequence gives the chain of amino acids in standard one-letter code (A=alanine, C=cysteine, …, Y=tyrosine), read N→C. It is the only feature that is directly encoded by the gene; all structural features are derived from the folded form of this sequence.

mmCIF coordinates. Atomic coordinates in PDBx/mmCIF format — the same representation the Protein Data Bank distributes. Each line of the _atom_site loop places one backbone atom in Cartesian space (units: ångströms, origin: arbitrary).

Secondary structure (3-state, P-SEA). Three-state secondary structure (P-SEA) collapses the eight DSSP classes into helix (a), strand (b), and coil (c). P-SEA assigns these from Cα geometry alone — distances and angles — without requiring backbone oxygens, so it works on any Cα trace.

InterPro / GO / CATH / organism. Functional annotations link the protein to curated databases. InterPro entries identify conserved domains and families by matching the sequence against member-database signatures (Pfam, PROSITE, CDD, …). Gene Ontology (GO) terms describe molecular function, biological process, and cellular component in a controlled vocabulary. CATH places the structure in a hierarchical fold classification (Class/Architecture/Topology/Homologous-superfamily). The organism is the source species.

B-factor. B-factor (Debye–Waller factor) reflects atomic displacement in the crys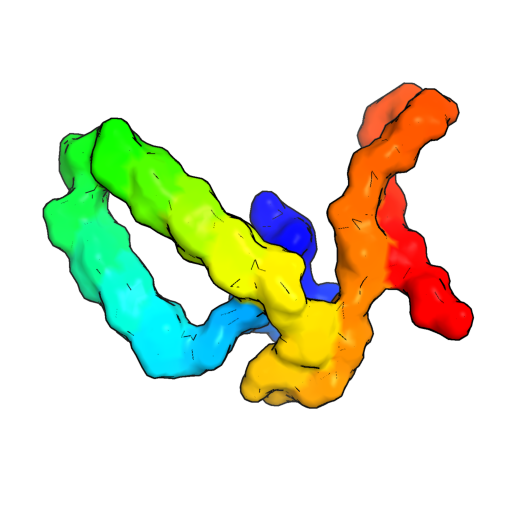tal lattice. It is an experimental observable (units Å²), not a prediction; low values mean the atom is pinned down, high values mean it moves or is heterogeneous across the crystal.

Rendered structure images. Structure images are PyMOL renders from six orthogonal camera directions. Cartoon representation draws helices as coils and strands as arrows; sticks shows the backbone as bonds; surface shows the solvent-excluded envelope. Rainbow coloring maps sequence position to hue (blue→red, N→C); chain coloring assigns a distinct color per polypeptide.

Solvent-accessible surface area. Solvent-accessible surface area (SASA) is the area in Å² traced out by the centre of a 1.4 Å probe sphere (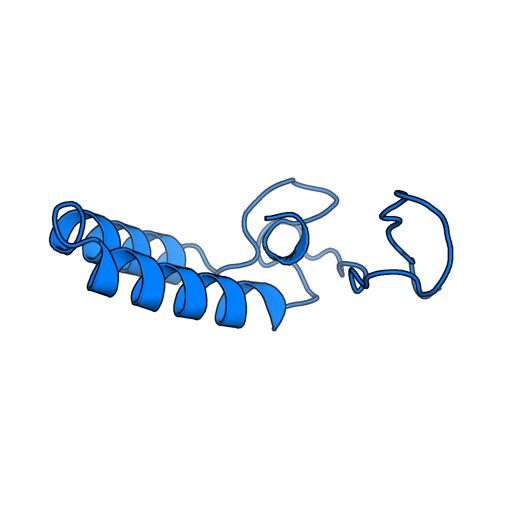a water molecule) rolled over the protein's van der Waals surface (Shrake–Rupley / Lee–Richards construction). Buried residues have near-zero SASA; fully exposed residues can exceed 200 Å². The total SASA scales roughly with the number of surface residues.

Secondary structure (8-state, DSSP). The SS8 string is DSSP's per-residue secondary-structure call. α-helix (H) means an i→i+4 H-bond ladder; β-strand (E) means the residue participates in a β-sheet; 3₁₀ (G) and π (I) are tighter and wider helices; T/S are turns/bends; '-' is loop.

pLDDT. For AlphaFold models, the B-factor field carries pLDDT — the model's own estimate of local accuracy on a 0–100 scale. Regions with pLDDT<50 should be treated as essentially unmodeled; they often correspond to intrinsically disordered segments.

Nearest PDB structures. Nearest PDB neighbors are the top structural matches found by Foldseek when searching this structure against the entire Protein Data Bank. Each hit reports a TM-score (0 to 1; >0.5 almost always implies the same fold) and an E-value. These are *structural* homologs — they may share no detectable sequence similarity.